Protein AF-A0A3D5DEQ3-F1 (afdb_monomer_lite)

Secondary structure (DSSP, 8-state):
------EEEEEEE-SSEEEEEEEETTTTEEEEEEEE--TT-HHHHHHHHHHHHHHHTT--GGGEEEEEEEE-HHHHHHHTT--TT--

Sequence (87 aa):
MGSRMGLRIAIDTGGTFTDVVAVDEISGAHYAIKTPSTPNDPSVGLVEGFNKATQAANATPGDVEQLLHGSTVATNAVLEHKFDGLG

Radius of gyration: 14.44 Å; chains: 1; bounding box: 33×18×41 Å

Structure (mmCIF, N/CA/C/O backbone):
data_AF-A0A3D5DEQ3-F1
#
_entry.id   AF-A0A3D5DEQ3-F1
#
loop_
_atom_site.group_PDB
_atom_site.id
_atom_site.type_symbol
_atom_site.label_atom_id
_atom_site.label_alt_id
_atom_site.label_comp_id
_atom_site.label_asym_id
_atom_site.label_entity_id
_atom_site.label_seq_id
_atom_site.pdbx_PDB_ins_code
_atom_site.Cartn_x
_atom_site.Cartn_y
_atom_site.Cartn_z
_atom_site.occupancy
_atom_site.B_iso_or_equiv
_atom_site.auth_seq_id
_atom_site.auth_comp_id
_atom_site.auth_asym_id
_atom_site.auth_atom_id
_atom_site.pdbx_PDB_model_num
ATOM 1 N N . MET A 1 1 ? -20.585 -9.686 18.093 1.00 45.09 1 MET A N 1
ATOM 2 C CA . MET A 1 1 ? -19.514 -8.730 17.753 1.00 45.09 1 MET A CA 1
ATOM 3 C C . MET A 1 1 ? -19.971 -8.021 16.490 1.00 45.09 1 MET A C 1
ATOM 5 O O . MET A 1 1 ? -20.160 -8.711 15.498 1.00 45.09 1 MET A O 1
ATOM 9 N N . GLY A 1 2 ? -20.311 -6.731 16.545 1.00 53.22 2 GLY A N 1
ATOM 10 C CA . GLY A 1 2 ? -20.712 -5.996 15.337 1.00 53.22 2 GLY A CA 1
ATOM 11 C C . GLY A 1 2 ? -19.512 -5.842 14.405 1.00 53.22 2 GLY A C 1
ATOM 12 O O . GLY A 1 2 ? -18.410 -5.620 14.905 1.00 53.22 2 GLY A O 1
ATOM 13 N N . SER A 1 3 ? -19.711 -6.008 13.095 1.00 58.06 3 SER A N 1
ATOM 14 C CA . SER A 1 3 ? -18.656 -5.737 12.109 1.00 58.06 3 SER A CA 1
ATOM 15 C C . SER A 1 3 ? -18.229 -4.281 12.255 1.00 58.06 3 SER A C 1
ATOM 17 O O . SER A 1 3 ? -19.082 -3.394 12.339 1.00 58.06 3 SER A O 1
ATOM 19 N N . ARG A 1 4 ? -16.926 -4.036 12.350 1.00 66.50 4 ARG A N 1
ATOM 20 C CA . ARG A 1 4 ? -16.372 -2.702 12.551 1.00 66.50 4 ARG A CA 1
ATOM 21 C C . ARG A 1 4 ? -16.136 -2.100 11.171 1.00 66.50 4 ARG A C 1
ATOM 23 O O . ARG A 1 4 ? -15.027 -2.134 10.668 1.00 66.50 4 ARG A O 1
ATOM 30 N N . MET A 1 5 ? -17.191 -1.594 10.543 1.00 76.06 5 MET A N 1
ATOM 31 C CA . MET A 1 5 ? -17.094 -0.998 9.207 1.00 76.06 5 MET A CA 1
ATOM 32 C C . MET A 1 5 ? -16.536 0.428 9.314 1.00 76.06 5 MET A C 1
ATOM 34 O O . MET A 1 5 ? -17.021 1.207 10.133 1.00 76.06 5 MET A O 1
ATOM 38 N N . GLY A 1 6 ? -15.482 0.734 8.556 1.00 91.38 6 GLY A N 1
ATOM 39 C CA . GLY A 1 6 ? -14.881 2.075 8.534 1.00 91.38 6 GLY A CA 1
ATOM 40 C C . GLY A 1 6 ? -13.391 2.113 8.198 1.00 91.38 6 GLY A C 1
ATOM 41 O O . GLY A 1 6 ? -12.771 3.170 8.307 1.00 91.38 6 GLY A O 1
ATOM 42 N N . LEU A 1 7 ? -12.778 0.983 7.820 1.00 97.06 7 LEU A N 1
ATOM 43 C CA . LEU A 1 7 ? -11.381 0.969 7.395 1.00 97.06 7 LEU A CA 1
ATOM 44 C C . LEU A 1 7 ? -11.284 1.307 5.903 1.00 97.06 7 LEU A C 1
ATOM 46 O O . LEU A 1 7 ? -11.883 0.644 5.054 1.00 97.06 7 LEU A O 1
ATOM 50 N N . ARG A 1 8 ? -10.485 2.317 5.566 1.00 98.06 8 ARG A N 1
ATOM 51 C CA . ARG A 1 8 ? -10.174 2.698 4.182 1.00 98.06 8 ARG A CA 1
ATOM 52 C C . ARG A 1 8 ? -8.697 2.485 3.925 1.00 98.06 8 ARG A C 1
ATOM 54 O O . ARG A 1 8 ? -7.867 2.919 4.719 1.00 98.06 8 ARG A O 1
ATOM 61 N N . ILE A 1 9 ? -8.367 1.823 2.823 1.00 98.44 9 ILE A N 1
ATOM 62 C CA . ILE A 1 9 ? -6.994 1.457 2.475 1.00 98.44 9 ILE A CA 1
ATOM 63 C C . ILE A 1 9 ? -6.653 2.057 1.112 1.00 98.44 9 ILE A C 1
ATOM 65 O O . ILE A 1 9 ? -7.415 1.919 0.160 1.00 98.44 9 ILE A O 1
ATOM 69 N N . ALA A 1 10 ? -5.498 2.703 1.006 1.00 98.31 10 ALA A N 1
ATOM 70 C CA . ALA A 1 10 ? -4.892 3.122 -0.249 1.00 98.31 10 ALA A CA 1
ATOM 71 C C . ALA A 1 10 ? -3.578 2.360 -0.452 1.00 98.31 10 ALA A C 1
ATOM 73 O O . ALA A 1 10 ? -2.760 2.294 0.464 1.00 98.31 10 ALA A O 1
ATOM 74 N N . ILE A 1 11 ? -3.386 1.785 -1.637 1.00 98.38 11 ILE A N 1
ATOM 75 C CA . ILE A 1 11 ? -2.209 0.997 -2.014 1.00 98.38 11 ILE A CA 1
ATOM 76 C C . ILE A 1 11 ? -1.646 1.562 -3.310 1.00 98.38 11 ILE A C 1
ATOM 78 O O . ILE A 1 11 ? -2.367 1.589 -4.305 1.00 98.38 11 ILE A O 1
ATOM 82 N N . ASP A 1 12 ? -0.372 1.940 -3.320 1.00 96.69 12 ASP A N 1
ATOM 83 C CA . ASP A 1 12 ? 0.373 2.280 -4.531 1.00 96.69 12 ASP A CA 1
ATOM 84 C C . ASP A 1 12 ? 1.425 1.207 -4.834 1.00 96.69 12 ASP A C 1
ATOM 86 O O . ASP A 1 12 ? 2.280 0.903 -4.001 1.00 96.69 12 ASP A O 1
ATOM 90 N N . THR A 1 13 ? 1.343 0.608 -6.021 1.00 94.00 13 THR A N 1
ATOM 91 C CA . THR A 1 13 ? 2.248 -0.461 -6.472 1.00 94.00 13 THR A CA 1
ATOM 92 C C . THR A 1 13 ? 3.207 0.030 -7.548 1.00 94.00 13 THR A C 1
ATOM 94 O O . THR A 1 13 ? 2.825 0.721 -8.491 1.00 94.00 13 THR A O 1
ATOM 97 N N . GLY A 1 14 ? 4.462 -0.398 -7.465 1.00 87.88 14 GLY A N 1
ATOM 98 C CA . GLY A 1 14 ? 5.493 -0.099 -8.458 1.00 87.88 14 GLY A CA 1
ATOM 99 C C . GLY A 1 14 ? 6.824 0.236 -7.800 1.00 87.88 14 GLY A C 1
ATOM 100 O O . GLY A 1 14 ? 6.999 0.023 -6.601 1.00 87.88 14 GLY A O 1
ATOM 101 N N . GLY A 1 15 ? 7.796 0.694 -8.591 1.00 87.50 15 GLY A N 1
ATOM 102 C CA . GLY A 1 15 ? 9.145 0.996 -8.104 1.00 87.50 15 GLY A CA 1
ATOM 103 C C . GLY A 1 15 ? 9.748 -0.131 -7.251 1.00 87.50 15 GLY A C 1
ATOM 104 O O . GLY A 1 15 ? 9.561 -1.316 -7.526 1.00 87.50 15 GLY A O 1
ATOM 105 N N . THR A 1 16 ? 10.462 0.243 -6.189 1.00 91.19 16 THR A N 1
ATOM 106 C CA . THR A 1 16 ? 11.104 -0.707 -5.261 1.00 91.19 16 THR A CA 1
ATOM 107 C C . THR A 1 16 ? 10.148 -1.239 -4.191 1.00 91.19 16 THR A C 1
ATOM 109 O O . THR A 1 16 ? 10.308 -2.365 -3.719 1.00 91.19 16 THR A O 1
ATOM 112 N N . PHE A 1 17 ? 9.163 -0.437 -3.790 1.00 95.19 17 PHE A N 1
ATOM 113 C CA . PHE A 1 17 ? 8.256 -0.749 -2.692 1.00 95.19 17 PHE A CA 1
ATOM 114 C C . PHE A 1 17 ? 6.810 -0.460 -3.069 1.00 95.19 17 PHE A C 1
ATOM 116 O O . PHE A 1 17 ? 6.529 0.513 -3.756 1.00 95.19 17 PHE A O 1
ATOM 12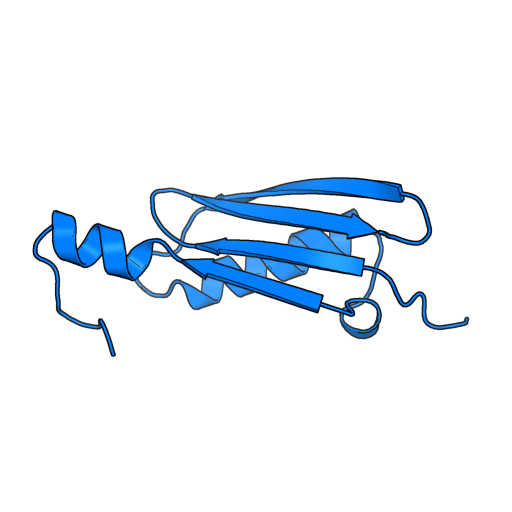3 N N . THR A 1 18 ? 5.908 -1.289 -2.559 1.00 96.75 18 THR A N 1
ATOM 124 C CA . THR A 1 18 ? 4.480 -1.012 -2.505 1.00 96.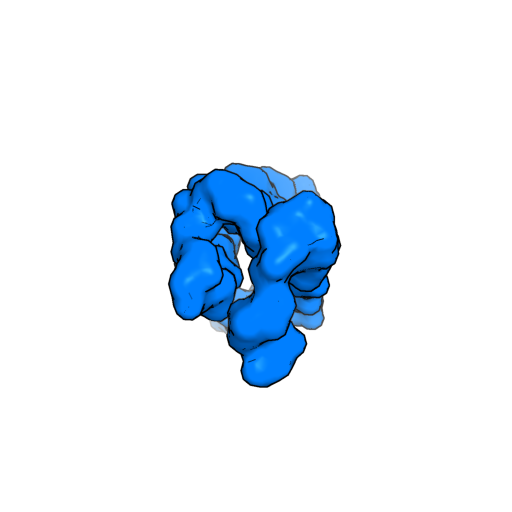75 18 THR A CA 1
ATOM 125 C C . THR A 1 18 ? 4.195 -0.248 -1.218 1.00 96.75 18 THR A C 1
ATOM 127 O O . THR A 1 18 ? 4.522 -0.708 -0.114 1.00 96.75 18 THR A O 1
ATOM 130 N N . ASP A 1 19 ? 3.616 0.933 -1.377 1.00 97.50 19 ASP A N 1
ATOM 131 C CA . ASP A 1 19 ? 3.280 1.853 -0.300 1.00 97.50 19 ASP A CA 1
ATOM 132 C C . ASP A 1 19 ? 1.802 1.697 0.060 1.00 97.50 19 ASP A C 1
ATOM 134 O O . ASP A 1 19 ? 0.937 1.669 -0.815 1.00 97.50 19 ASP A O 1
ATOM 138 N N . VAL A 1 20 ? 1.495 1.579 1.352 1.00 98.38 20 VAL A N 1
ATOM 139 C CA . VAL A 1 20 ? 0.125 1.376 1.834 1.00 98.38 20 VAL A CA 1
ATOM 140 C C . VAL A 1 20 ? -0.186 2.327 2.974 1.00 98.38 20 VAL A C 1
ATOM 142 O O . VAL A 1 20 ? 0.579 2.440 3.933 1.00 98.38 20 VAL A O 1
ATOM 145 N N . VAL A 1 21 ? -1.349 2.965 2.896 1.00 98.38 21 VAL A N 1
ATOM 146 C CA . VAL A 1 21 ? -1.921 3.770 3.974 1.00 98.38 21 VAL A CA 1
ATOM 147 C C . VAL A 1 21 ? -3.296 3.220 4.315 1.00 98.38 21 VAL A C 1
ATOM 149 O O . VAL A 1 21 ? -4.104 2.985 3.421 1.00 98.38 21 VAL A O 1
ATOM 152 N N . ALA A 1 22 ? -3.576 3.037 5.602 1.00 98.25 22 ALA A N 1
ATOM 153 C CA . ALA A 1 22 ? -4.906 2.696 6.088 1.00 98.25 22 ALA A CA 1
ATOM 154 C C . ALA A 1 22 ? -5.389 3.722 7.113 1.00 98.25 22 ALA A C 1
ATOM 156 O O . ALA A 1 22 ? -4.606 4.197 7.937 1.00 98.25 22 ALA A O 1
ATOM 157 N N . VAL A 1 23 ? -6.676 4.050 7.055 1.00 98.12 23 VAL A N 1
ATOM 158 C CA . VAL A 1 23 ? -7.346 4.981 7.965 1.00 98.12 23 VAL A CA 1
ATOM 159 C C . VAL A 1 23 ? -8.582 4.294 8.524 1.00 98.12 23 VAL A C 1
ATOM 161 O O . VAL A 1 23 ? -9.458 3.892 7.761 1.00 98.12 23 VAL A O 1
ATOM 164 N N . ASP A 1 24 ? -8.635 4.136 9.844 1.00 96.69 24 ASP A N 1
ATOM 165 C CA . ASP A 1 24 ? -9.838 3.708 10.560 1.00 96.69 24 ASP A CA 1
ATOM 166 C C . ASP A 1 24 ? -10.669 4.951 10.887 1.00 96.69 24 ASP A C 1
ATOM 168 O O . ASP A 1 24 ? -10.314 5.720 11.781 1.00 96.69 24 ASP A O 1
ATOM 172 N N . GLU A 1 25 ? -11.769 5.159 10.166 1.00 95.00 25 GLU A N 1
ATOM 173 C CA . GLU A 1 25 ? -12.625 6.337 10.335 1.00 95.00 25 GLU A CA 1
ATOM 174 C C . GLU A 1 25 ? -13.379 6.356 11.674 1.00 95.00 25 GLU A C 1
ATOM 176 O O . GLU A 1 25 ? -13.804 7.422 12.117 1.00 95.00 25 GLU A O 1
ATOM 181 N N . ILE A 1 26 ? -13.506 5.214 12.362 1.00 92.06 26 ILE A N 1
ATOM 182 C CA . ILE A 1 26 ? -14.153 5.152 13.679 1.00 92.06 26 ILE A CA 1
ATOM 183 C C . ILE A 1 26 ? -13.201 5.659 14.761 1.00 92.06 26 ILE A C 1
ATOM 185 O O . ILE A 1 26 ? -13.591 6.463 15.608 1.00 92.06 26 ILE A O 1
ATOM 189 N N . SER A 1 27 ? -11.966 5.152 14.783 1.00 93.38 27 SER A N 1
ATOM 190 C CA . SER A 1 27 ? -10.992 5.529 15.818 1.00 93.38 27 SER A CA 1
ATOM 191 C C . SER A 1 27 ? -10.155 6.756 15.463 1.00 93.38 27 SER A C 1
ATOM 193 O O . SER A 1 27 ? -9.534 7.342 16.349 1.00 93.38 27 SER A O 1
ATOM 195 N N . GLY A 1 28 ? -10.113 7.133 14.184 1.00 94.44 28 GLY A N 1
ATOM 196 C CA . GLY A 1 28 ? -9.195 8.136 13.654 1.00 94.44 28 GLY A CA 1
ATOM 197 C C . GLY A 1 28 ? -7.742 7.656 13.592 1.00 94.44 28 GLY A C 1
ATOM 198 O O . GLY A 1 28 ? -6.841 8.482 13.483 1.00 94.44 28 GLY A O 1
ATOM 199 N N . ALA A 1 29 ? -7.478 6.349 13.713 1.00 97.00 29 ALA A N 1
ATOM 200 C CA . ALA A 1 29 ? -6.128 5.802 13.636 1.00 97.00 29 ALA A CA 1
ATOM 201 C C . ALA A 1 29 ? -5.630 5.722 12.185 1.00 97.00 29 ALA A C 1
ATOM 203 O O . ALA A 1 29 ? -6.380 5.381 11.269 1.00 97.00 29 ALA A O 1
ATOM 204 N N . HIS A 1 30 ? -4.336 5.990 11.994 1.00 97.75 30 HIS A N 1
ATOM 205 C CA . HIS A 1 30 ? -3.659 5.913 10.702 1.00 97.75 30 HIS A CA 1
ATOM 206 C C . HIS A 1 30 ? -2.519 4.898 10.764 1.00 97.75 30 HIS A C 1
ATOM 208 O O . HIS A 1 30 ? -1.748 4.873 11.725 1.00 97.75 30 HIS A O 1
ATOM 214 N N . TYR A 1 31 ? -2.373 4.113 9.702 1.00 98.12 31 TYR A N 1
ATOM 215 C CA . TYR A 1 31 ? -1.332 3.103 9.559 1.00 98.12 31 TYR A CA 1
ATOM 216 C C . TYR A 1 31 ? -0.599 3.322 8.242 1.00 98.12 31 TYR A C 1
ATOM 218 O O . TYR A 1 31 ? -1.234 3.492 7.204 1.00 98.12 31 TYR A O 1
ATOM 226 N N . ALA A 1 32 ? 0.731 3.296 8.281 1.00 98.00 32 ALA A N 1
ATOM 227 C CA . ALA A 1 32 ? 1.578 3.354 7.096 1.00 98.00 32 ALA A CA 1
ATOM 228 C C . ALA A 1 32 ? 2.420 2.080 7.030 1.00 98.00 32 ALA A C 1
ATOM 230 O O . ALA A 1 32 ? 3.139 1.753 7.976 1.00 98.00 32 ALA A O 1
ATOM 231 N N . ILE A 1 33 ? 2.320 1.356 5.920 1.00 97.88 33 ILE A N 1
ATOM 232 C CA . ILE A 1 33 ? 3.044 0.112 5.679 1.00 97.88 33 ILE A CA 1
ATOM 233 C C . ILE A 1 33 ? 3.844 0.266 4.390 1.00 97.88 33 ILE A C 1
ATOM 235 O O . ILE A 1 33 ? 3.360 0.797 3.394 1.00 97.88 33 ILE A O 1
ATOM 239 N N . LYS A 1 34 ? 5.072 -0.246 4.414 1.00 96.56 34 LYS A N 1
ATOM 240 C CA . LYS A 1 34 ? 5.924 -0.390 3.239 1.00 96.56 34 LYS A CA 1
ATOM 241 C C . LYS A 1 34 ? 6.263 -1.865 3.065 1.00 96.56 34 LYS A C 1
ATOM 243 O O . LYS A 1 34 ? 6.699 -2.520 4.013 1.00 96.56 34 LYS A O 1
ATOM 248 N N . THR A 1 35 ? 6.044 -2.401 1.872 1.00 94.88 35 THR A N 1
ATOM 249 C CA . THR A 1 35 ? 6.364 -3.794 1.531 1.00 94.88 35 THR A CA 1
ATOM 250 C C . THR A 1 35 ? 7.153 -3.837 0.225 1.00 94.88 35 THR A C 1
ATOM 252 O O . THR A 1 35 ? 6.932 -2.969 -0.615 1.00 94.88 35 THR A O 1
ATOM 255 N N . PRO A 1 36 ? 8.122 -4.753 0.038 1.00 95.81 36 PRO A N 1
ATOM 256 C CA . PRO A 1 36 ? 8.823 -4.869 -1.239 1.00 95.81 36 PRO A CA 1
ATOM 257 C C . PRO A 1 36 ? 7.839 -5.027 -2.401 1.00 95.81 36 PRO A C 1
ATOM 259 O O . PRO A 1 36 ? 6.851 -5.753 -2.285 1.00 95.81 36 PRO A O 1
ATOM 262 N N . SER A 1 37 ? 8.101 -4.342 -3.513 1.00 94.38 37 SER A N 1
ATOM 263 C CA . SER A 1 37 ? 7.345 -4.566 -4.744 1.00 94.38 37 SER A CA 1
ATOM 264 C C . SER A 1 37 ? 7.714 -5.917 -5.347 1.00 94.38 37 SER A C 1
ATOM 266 O O . SER A 1 37 ? 8.831 -6.405 -5.177 1.00 9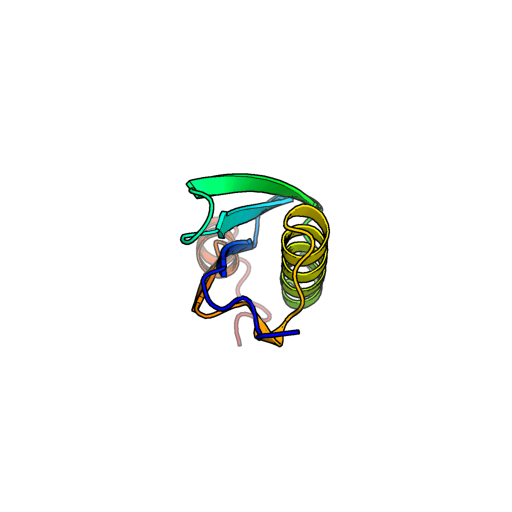4.38 37 SER A O 1
ATOM 268 N N . THR A 1 38 ? 6.776 -6.504 -6.088 1.00 93.62 38 THR A N 1
ATOM 269 C CA . THR A 1 38 ? 6.990 -7.735 -6.857 1.00 93.62 38 THR A CA 1
ATOM 270 C C . THR A 1 38 ? 6.869 -7.387 -8.343 1.00 93.62 38 THR A C 1
ATOM 272 O O . THR A 1 38 ? 5.775 -7.462 -8.886 1.00 93.62 38 THR A O 1
ATOM 275 N N . PRO A 1 39 ? 7.947 -6.940 -9.024 1.00 88.19 39 PRO A N 1
ATOM 276 C CA . PRO A 1 39 ? 7.835 -6.356 -10.366 1.00 88.19 39 PRO A CA 1
ATOM 277 C C . PRO A 1 39 ? 7.279 -7.316 -11.422 1.00 88.19 39 PRO A C 1
ATOM 279 O O . PRO A 1 39 ? 6.609 -6.877 -12.348 1.00 88.19 39 PRO A O 1
ATOM 282 N N . ASN A 1 40 ? 7.536 -8.617 -11.263 1.00 88.12 40 ASN A N 1
ATOM 283 C CA . ASN A 1 40 ? 7.036 -9.647 -12.177 1.00 88.12 40 ASN A CA 1
ATOM 284 C C . ASN A 1 40 ? 5.541 -9.952 -11.977 1.00 88.12 40 ASN A C 1
ATOM 286 O O . ASN A 1 40 ? 4.923 -10.512 -12.874 1.00 88.12 40 ASN A O 1
ATOM 290 N N . ASP A 1 41 ? 4.981 -9.624 -10.808 1.00 90.88 41 ASP A N 1
ATOM 291 C CA . ASP A 1 41 ? 3.549 -9.732 -10.513 1.00 90.88 41 ASP A CA 1
ATOM 292 C C . ASP A 1 41 ? 3.159 -8.720 -9.415 1.00 90.88 41 ASP A C 1
ATOM 294 O O . ASP A 1 41 ? 3.195 -9.035 -8.217 1.00 90.88 41 ASP A O 1
ATOM 298 N N . PRO A 1 42 ? 2.794 -7.483 -9.799 1.00 91.75 42 PRO A N 1
ATOM 299 C CA . PRO A 1 42 ? 2.416 -6.430 -8.855 1.00 91.75 42 PRO A CA 1
ATOM 300 C C . PRO A 1 42 ? 1.228 -6.793 -7.949 1.00 91.75 42 PRO A C 1
ATOM 302 O O . PRO A 1 42 ? 1.098 -6.235 -6.856 1.00 91.75 42 PRO A O 1
ATOM 305 N N . SER A 1 43 ? 0.394 -7.755 -8.358 1.00 93.06 43 SER A N 1
ATOM 306 C CA . SER A 1 43 ? -0.763 -8.237 -7.594 1.00 93.06 43 SER A CA 1
ATOM 307 C C . SER A 1 43 ? -0.344 -8.841 -6.255 1.00 93.06 43 SER A C 1
ATOM 309 O O . SER A 1 43 ? -1.039 -8.672 -5.253 1.00 93.06 43 SER A O 1
ATOM 311 N N . VAL A 1 44 ? 0.823 -9.493 -6.205 1.00 95.50 44 VAL A N 1
ATOM 312 C CA . VAL A 1 44 ? 1.381 -10.054 -4.966 1.00 95.50 44 VAL A CA 1
ATOM 313 C C . VAL A 1 44 ? 1.665 -8.942 -3.957 1.00 95.50 44 VAL A C 1
ATOM 315 O O . VAL A 1 44 ? 1.234 -9.027 -2.807 1.00 95.50 44 VAL A O 1
ATOM 318 N N . GLY A 1 45 ? 2.318 -7.861 -4.399 1.00 94.69 45 GLY A N 1
ATOM 319 C CA . GLY A 1 45 ? 2.613 -6.705 -3.546 1.00 94.69 45 GLY A CA 1
ATOM 320 C C . GLY A 1 45 ? 1.344 -6.037 -3.012 1.00 94.69 45 GLY A C 1
ATOM 321 O O . GLY A 1 45 ? 1.279 -5.686 -1.832 1.00 94.69 45 GLY A O 1
ATOM 322 N N . LEU A 1 46 ? 0.306 -5.936 -3.848 1.00 96.00 46 LEU A N 1
ATOM 323 C CA . LEU A 1 46 ? -1.005 -5.428 -3.446 1.00 96.00 46 LEU A CA 1
ATOM 324 C C . LEU A 1 46 ? -1.652 -6.284 -2.349 1.00 96.00 46 LEU A C 1
ATOM 326 O O . LEU A 1 46 ? -2.078 -5.748 -1.326 1.00 96.00 46 LEU A O 1
ATOM 330 N N . VAL A 1 47 ? -1.710 -7.606 -2.537 1.00 97.12 47 VAL A N 1
ATOM 331 C CA . VAL A 1 47 ? -2.343 -8.524 -1.574 1.00 97.12 47 VAL A CA 1
ATOM 332 C C . VAL A 1 47 ? -1.571 -8.553 -0.254 1.00 97.12 47 VAL A C 1
ATOM 334 O O . VAL A 1 47 ? -2.175 -8.490 0.818 1.00 97.12 47 VAL A O 1
ATOM 337 N N . GLU A 1 48 ? -0.238 -8.593 -0.299 1.00 97.56 48 GLU A N 1
ATOM 338 C CA . GLU A 1 48 ? 0.584 -8.509 0.911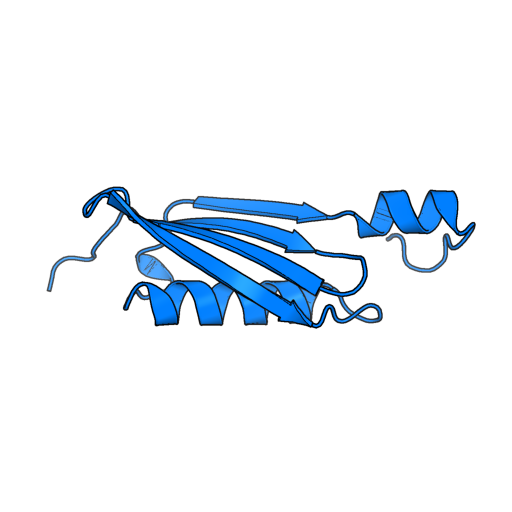 1.00 97.56 48 GLU A CA 1
ATOM 339 C C . GLU A 1 48 ? 0.385 -7.187 1.655 1.00 97.56 48 GLU A C 1
ATOM 341 O O . GLU A 1 48 ? 0.253 -7.178 2.881 1.00 97.56 48 GLU A O 1
ATOM 346 N N . GLY A 1 49 ? 0.347 -6.073 0.920 1.00 97.38 49 GLY A N 1
ATOM 347 C CA . GLY A 1 49 ? 0.093 -4.749 1.471 1.00 97.38 49 GLY A CA 1
ATOM 348 C C . GLY A 1 49 ? -1.262 -4.664 2.174 1.00 97.38 49 GLY A C 1
ATOM 349 O O . GLY A 1 49 ? -1.340 -4.216 3.320 1.00 97.38 49 GLY A O 1
ATOM 350 N N . PHE A 1 50 ? -2.311 -5.173 1.528 1.00 98.19 50 PHE A N 1
ATOM 351 C CA . PHE A 1 50 ? -3.659 -5.260 2.087 1.00 98.19 50 PHE A CA 1
ATOM 352 C C . PHE A 1 50 ? -3.707 -6.093 3.380 1.00 98.19 50 PHE A C 1
ATOM 354 O O . PHE A 1 50 ? -4.267 -5.660 4.393 1.00 98.19 50 PHE A O 1
ATOM 361 N N . ASN A 1 51 ? -3.076 -7.269 3.382 1.00 98.00 51 ASN A N 1
ATOM 362 C CA . ASN A 1 51 ? -3.041 -8.150 4.551 1.00 98.00 51 ASN A CA 1
ATOM 363 C C . ASN A 1 51 ? -2.298 -7.506 5.730 1.00 98.00 51 ASN A C 1
ATOM 365 O O . ASN A 1 51 ? -2.755 -7.571 6.870 1.00 98.00 51 ASN A O 1
ATOM 369 N N . LYS A 1 52 ? -1.174 -6.829 5.469 1.00 98.12 52 LYS A N 1
ATOM 370 C CA . LYS A 1 52 ? -0.424 -6.109 6.510 1.00 98.12 52 LYS A CA 1
ATOM 371 C C . LYS A 1 52 ? -1.219 -4.929 7.075 1.00 98.12 52 LYS A C 1
ATOM 373 O O . LYS A 1 52 ? -1.173 -4.695 8.280 1.00 98.12 52 LYS A O 1
ATOM 378 N N . ALA A 1 53 ? -1.965 -4.208 6.236 1.00 97.75 53 ALA A N 1
ATOM 379 C CA . ALA A 1 53 ? -2.812 -3.097 6.669 1.00 97.75 53 ALA A CA 1
ATOM 380 C C . ALA A 1 53 ? -3.961 -3.547 7.579 1.00 97.75 53 ALA A C 1
ATOM 382 O O . ALA A 1 53 ? -4.147 -2.986 8.659 1.00 97.75 53 ALA A O 1
ATOM 383 N N . THR A 1 54 ? -4.696 -4.587 7.180 1.00 97.25 54 THR A N 1
ATOM 384 C CA . THR A 1 54 ? -5.784 -5.152 7.996 1.00 97.25 54 THR A CA 1
ATOM 385 C C . THR A 1 54 ? -5.260 -5.724 9.315 1.00 97.25 54 THR A C 1
ATOM 387 O O . THR A 1 54 ? -5.839 -5.463 10.369 1.00 97.25 54 THR A O 1
ATOM 390 N N . GLN A 1 55 ? -4.101 -6.393 9.298 1.00 97.62 55 GLN A N 1
ATOM 391 C CA . GLN A 1 55 ? -3.434 -6.861 10.514 1.00 97.62 55 GLN A CA 1
ATOM 392 C C . GLN A 1 55 ? -3.032 -5.707 11.450 1.00 97.62 55 GLN A C 1
ATOM 394 O O . GLN A 1 55 ? -3.288 -5.784 12.651 1.00 97.62 55 GLN A O 1
ATOM 399 N N . ALA A 1 56 ? -2.433 -4.633 10.924 1.00 97.00 56 ALA A N 1
ATOM 400 C CA . ALA A 1 56 ? -2.020 -3.473 11.719 1.00 97.00 56 ALA A CA 1
ATOM 401 C C . ALA A 1 56 ? -3.211 -2.757 12.379 1.00 97.00 56 ALA A C 1
ATOM 403 O O . ALA A 1 56 ? -3.111 -2.314 13.523 1.00 97.00 56 ALA A O 1
ATOM 404 N N . ALA A 1 57 ? -4.349 -2.701 11.683 1.00 95.88 57 ALA A N 1
ATOM 405 C CA . ALA A 1 57 ? -5.598 -2.146 12.195 1.00 95.88 57 ALA A CA 1
ATOM 406 C C . ALA A 1 57 ? -6.375 -3.100 13.123 1.00 95.88 57 ALA A C 1
ATOM 408 O O . ALA A 1 57 ? -7.413 -2.713 13.662 1.00 95.88 57 ALA A O 1
ATOM 409 N N . ASN A 1 58 ? -5.891 -4.335 13.324 1.00 95.44 58 ASN A N 1
ATOM 410 C CA . ASN A 1 58 ? -6.619 -5.409 14.005 1.00 95.44 58 ASN A CA 1
ATOM 411 C C . ASN A 1 58 ? -8.048 -5.582 13.446 1.00 95.44 58 ASN A C 1
ATOM 413 O O . ASN A 1 58 ? -9.026 -5.673 14.191 1.00 95.44 58 ASN A O 1
ATOM 417 N N . ALA A 1 59 ? -8.144 -5.566 12.117 1.00 95.19 59 ALA A N 1
ATOM 418 C CA . ALA A 1 59 ? -9.373 -5.610 11.342 1.00 95.19 59 ALA A CA 1
ATOM 419 C C . ALA A 1 59 ? -9.415 -6.858 10.452 1.00 95.19 59 ALA A C 1
ATOM 421 O O . ALA A 1 59 ? -8.399 -7.506 10.191 1.00 95.19 59 ALA A O 1
ATOM 422 N N . THR A 1 60 ? -10.603 -7.187 9.963 1.00 95.12 60 THR A N 1
ATOM 423 C CA . THR A 1 60 ? -10.823 -8.242 8.971 1.00 95.12 60 THR A CA 1
ATOM 424 C C . THR A 1 60 ? -11.054 -7.638 7.583 1.00 95.12 60 THR A C 1
ATOM 426 O O . THR A 1 60 ? -11.382 -6.457 7.474 1.00 95.12 60 THR A O 1
ATOM 429 N N . PRO A 1 61 ? -10.952 -8.420 6.492 1.00 94.44 61 PRO A N 1
ATOM 430 C CA . PRO A 1 61 ? -11.294 -7.920 5.160 1.00 94.44 61 PRO A CA 1
ATOM 431 C C . PRO A 1 61 ? -12.722 -7.359 5.052 1.00 94.44 61 PRO A C 1
ATOM 433 O O . PRO A 1 61 ? -12.951 -6.452 4.262 1.00 94.44 61 PRO A O 1
ATOM 436 N N . GLY A 1 62 ? -13.671 -7.862 5.854 1.00 95.12 62 GLY A N 1
ATOM 437 C CA . GLY A 1 62 ? -15.056 -7.374 5.875 1.00 95.12 62 GLY A CA 1
ATOM 438 C C . GLY A 1 62 ? -15.241 -6.007 6.540 1.00 95.12 62 GLY A C 1
ATOM 439 O O . GLY A 1 62 ? -16.303 -5.410 6.407 1.00 95.12 62 GLY A O 1
ATOM 440 N N . ASP A 1 63 ? -14.220 -5.506 7.236 1.00 95.44 63 ASP A N 1
ATOM 441 C CA . ASP A 1 63 ? -14.216 -4.185 7.872 1.00 95.44 63 ASP A CA 1
ATOM 442 C C . ASP A 1 63 ? -13.708 -3.081 6.917 1.00 95.44 63 ASP A C 1
ATOM 444 O O . ASP A 1 63 ? -13.813 -1.887 7.219 1.00 95.44 63 ASP A O 1
ATOM 448 N N . VAL A 1 64 ? -13.157 -3.475 5.757 1.00 96.62 64 VAL A N 1
ATOM 449 C CA . VAL A 1 64 ? -12.655 -2.562 4.725 1.00 96.62 64 VAL A CA 1
ATOM 450 C C . VAL A 1 64 ? -13.804 -2.088 3.842 1.00 96.62 64 VAL A C 1
ATOM 452 O O . VAL A 1 64 ? -14.358 -2.853 3.058 1.00 96.62 64 VAL A O 1
ATOM 455 N N . GLU A 1 65 ? -14.126 -0.801 3.922 1.00 96.50 65 GLU A N 1
ATOM 456 C CA . GLU A 1 65 ? -15.193 -0.187 3.121 1.00 96.50 65 GLU A CA 1
ATOM 457 C C . GLU A 1 65 ? -14.696 0.313 1.764 1.00 96.50 65 GLU A C 1
ATOM 459 O O . GLU A 1 65 ? -15.450 0.370 0.792 1.00 96.50 65 GLU A O 1
ATOM 464 N N . GLN A 1 66 ? -13.417 0.688 1.686 1.00 96.62 66 GLN A N 1
ATOM 465 C CA . GLN A 1 66 ? -12.832 1.221 0.466 1.00 96.62 66 GLN A CA 1
ATOM 466 C C . GLN A 1 66 ? -11.387 0.768 0.294 1.00 96.62 66 GLN A C 1
ATOM 468 O O . GLN A 1 66 ? -10.566 0.904 1.202 1.00 96.62 66 GLN A O 1
ATOM 473 N N . LEU A 1 67 ? -11.075 0.310 -0.918 1.00 97.19 67 LEU A N 1
ATOM 474 C CA . LEU A 1 67 ? -9.718 0.086 -1.390 1.00 97.19 67 LEU A CA 1
ATOM 475 C C . LEU A 1 67 ? -9.444 1.014 -2.577 1.00 97.19 67 LEU A C 1
ATOM 477 O O . LEU A 1 67 ? -10.110 0.924 -3.607 1.00 97.19 67 LEU A O 1
ATOM 481 N N . LEU A 1 68 ? -8.468 1.9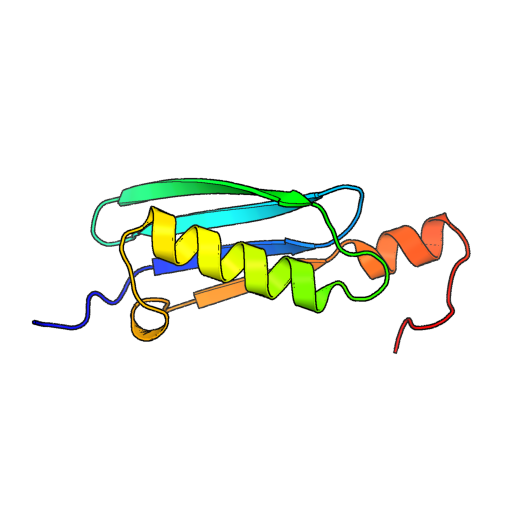03 -2.436 1.00 97.69 68 LEU A N 1
ATOM 482 C CA . LEU A 1 68 ? -7.941 2.712 -3.527 1.00 97.69 68 LEU A CA 1
ATOM 483 C C . LEU A 1 68 ? -6.649 2.064 -4.013 1.00 97.69 68 LEU A C 1
ATOM 485 O O . LEU A 1 68 ? -5.722 1.867 -3.231 1.00 97.69 68 LEU A O 1
ATOM 489 N N . HIS A 1 69 ? -6.583 1.755 -5.303 1.00 96.00 69 HIS A N 1
ATOM 490 C CA . HIS A 1 69 ? -5.394 1.187 -5.920 1.00 96.00 69 HIS A CA 1
ATOM 491 C C . HIS A 1 69 ? -4.766 2.187 -6.893 1.00 96.00 69 HIS A C 1
ATOM 493 O O . HIS A 1 69 ? -5.354 2.523 -7.919 1.00 96.00 69 HIS A O 1
ATOM 499 N N . GLY A 1 70 ? -3.576 2.661 -6.546 1.00 94.81 70 GLY A N 1
ATOM 500 C CA . GLY A 1 70 ? -2.651 3.344 -7.434 1.00 94.81 70 GLY A CA 1
ATOM 501 C C . GLY A 1 70 ? -1.597 2.375 -7.964 1.00 94.81 70 GLY A C 1
ATOM 502 O O . GLY A 1 70 ? -1.231 1.386 -7.318 1.00 94.81 70 GLY A O 1
ATOM 503 N N . SER A 1 71 ? -1.111 2.650 -9.168 1.00 92.56 71 SER A N 1
ATOM 504 C CA . SER A 1 71 ? 0.052 1.954 -9.693 1.00 92.56 71 SER A CA 1
ATOM 505 C C . SER A 1 71 ? 0.906 2.888 -10.530 1.00 92.56 71 SER A C 1
ATOM 507 O O . SER A 1 71 ? 0.402 3.636 -11.370 1.00 92.56 71 SER A O 1
ATOM 509 N N . THR A 1 72 ? 2.217 2.795 -10.339 1.00 91.38 72 THR A N 1
ATOM 510 C CA . THR A 1 72 ? 3.229 3.456 -11.167 1.00 91.38 72 THR A CA 1
ATOM 511 C C . THR A 1 72 ? 3.832 2.519 -12.213 1.00 91.38 72 THR A C 1
ATOM 513 O O . THR A 1 72 ? 4.680 2.952 -12.991 1.00 91.38 72 THR A O 1
ATOM 516 N N . VAL A 1 73 ? 3.390 1.255 -12.286 1.00 89.38 73 VAL A N 1
ATOM 517 C CA . VAL A 1 73 ? 3.907 0.250 -13.236 1.00 89.38 73 VAL A CA 1
ATOM 518 C C . VAL A 1 73 ? 3.815 0.749 -14.678 1.00 89.38 73 VAL A C 1
ATOM 520 O O . VAL A 1 73 ? 4.820 0.745 -15.384 1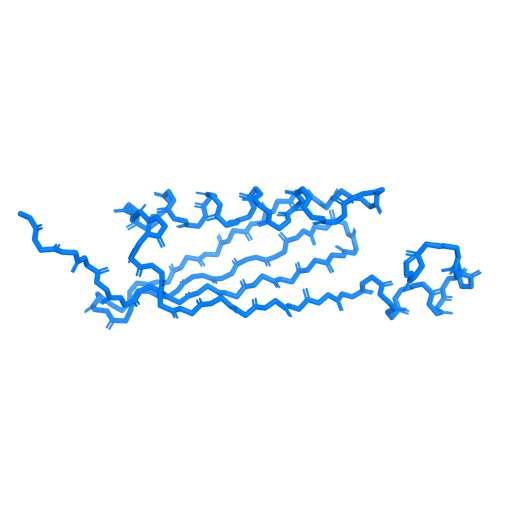.00 89.38 73 VAL A O 1
ATOM 523 N N . ALA A 1 74 ? 2.651 1.260 -15.093 1.00 89.38 74 ALA A N 1
ATOM 524 C CA . ALA A 1 74 ? 2.450 1.767 -16.451 1.00 89.38 74 ALA A CA 1
ATOM 525 C C . ALA A 1 74 ? 3.338 2.983 -16.763 1.00 89.38 74 ALA A C 1
ATOM 527 O O . ALA A 1 74 ? 3.953 3.061 -17.826 1.00 89.38 74 ALA A O 1
ATOM 528 N N . THR A 1 75 ? 3.451 3.924 -15.825 1.00 89.88 75 THR A N 1
ATOM 529 C CA . THR A 1 75 ? 4.293 5.113 -16.005 1.00 89.88 75 THR A CA 1
ATOM 530 C C . THR A 1 75 ? 5.772 4.734 -16.104 1.00 89.88 75 THR A C 1
ATOM 532 O O . THR A 1 75 ? 6.468 5.220 -16.993 1.00 89.88 75 THR A O 1
ATOM 535 N N . ASN A 1 76 ? 6.250 3.826 -15.247 1.00 87.38 76 ASN A N 1
ATOM 536 C CA . ASN A 1 76 ? 7.634 3.348 -15.280 1.00 87.38 76 ASN A CA 1
ATOM 537 C C . ASN A 1 76 ? 7.932 2.568 -16.563 1.00 87.38 76 ASN A C 1
ATOM 539 O O . ASN A 1 76 ? 8.981 2.764 -17.165 1.00 87.38 76 ASN A O 1
ATOM 543 N N . ALA A 1 77 ? 6.990 1.751 -17.030 1.00 89.44 77 ALA A N 1
ATOM 544 C CA . ALA A 1 77 ? 7.095 1.047 -18.301 1.00 89.44 77 ALA A CA 1
ATOM 545 C C . ALA A 1 77 ? 7.315 2.001 -19.489 1.00 89.44 77 ALA A C 1
ATOM 547 O O . ALA A 1 77 ? 8.198 1.761 -20.313 1.00 89.44 77 ALA A O 1
ATOM 548 N N . VAL A 1 78 ? 6.576 3.117 -19.550 1.00 92.06 78 VAL A N 1
ATOM 549 C CA . VAL A 1 78 ? 6.774 4.152 -20.581 1.00 92.06 78 VAL A CA 1
ATOM 550 C C . VAL A 1 78 ? 8.164 4.782 -20.481 1.00 92.06 78 VAL A C 1
ATOM 552 O O . VAL A 1 78 ? 8.845 4.909 -21.496 1.00 92.06 78 VAL A O 1
ATOM 555 N N . LEU A 1 79 ? 8.596 5.158 -19.274 1.00 91.81 79 LEU A N 1
ATOM 556 C CA . LEU A 1 79 ? 9.896 5.803 -19.047 1.00 91.81 79 LEU A CA 1
ATOM 557 C C . LEU A 1 79 ? 11.084 4.875 -19.343 1.00 91.81 79 LEU A C 1
ATOM 559 O O . LEU A 1 79 ? 12.123 5.332 -19.811 1.00 91.81 79 LEU A O 1
ATOM 563 N N . GLU A 1 80 ? 10.931 3.578 -19.086 1.00 90.56 80 GLU A N 1
ATOM 564 C CA . GLU A 1 80 ? 11.969 2.564 -19.288 1.00 90.56 80 GLU A CA 1
ATOM 565 C C . GLU A 1 80 ? 11.894 1.882 -20.662 1.00 90.56 80 GLU A C 1
ATOM 567 O O . GLU A 1 80 ? 12.708 1.004 -20.948 1.00 90.56 80 GLU A O 1
ATOM 572 N N . HIS A 1 81 ? 10.939 2.275 -21.513 1.00 90.81 81 HIS A N 1
ATOM 573 C CA . HIS A 1 81 ? 10.665 1.650 -22.811 1.00 90.81 81 HIS A CA 1
ATOM 574 C C . HIS A 1 81 ? 10.386 0.134 -22.721 1.00 90.81 81 HIS A C 1
ATOM 576 O O . HIS A 1 81 ? 10.792 -0.638 -23.590 1.00 90.81 81 HIS A O 1
ATOM 582 N N . LYS A 1 82 ? 9.680 -0.300 -21.671 1.00 86.56 82 LYS A N 1
ATOM 583 C CA . LYS A 1 82 ? 9.318 -1.702 -21.410 1.00 86.56 82 LYS A CA 1
ATOM 584 C C . LYS A 1 82 ? 7.811 -1.887 -21.535 1.00 86.56 82 LYS A C 1
ATOM 586 O O . LYS A 1 82 ? 7.087 -1.688 -20.570 1.00 86.56 82 LYS A O 1
ATOM 591 N N . PHE A 1 83 ? 7.334 -2.254 -22.719 1.00 84.25 83 PHE A N 1
ATOM 592 C CA . PHE A 1 83 ? 5.893 -2.358 -22.994 1.00 84.25 83 PHE A CA 1
ATOM 593 C C . PHE A 1 83 ? 5.337 -3.784 -22.891 1.00 84.25 83 PHE A C 1
ATOM 595 O O . PHE A 1 83 ? 4.121 -3.973 -22.931 1.00 84.25 83 PHE A O 1
ATOM 602 N N . ASP A 1 84 ? 6.214 -4.777 -22.755 1.00 78.81 84 ASP A N 1
ATOM 603 C CA . ASP A 1 84 ? 5.817 -6.174 -22.617 1.00 78.81 84 ASP A CA 1
ATOM 604 C C . ASP A 1 84 ? 5.043 -6.375 -21.305 1.00 78.81 84 ASP A C 1
ATOM 606 O O . ASP A 1 84 ? 5.521 -6.012 -20.231 1.00 78.81 84 ASP A O 1
ATOM 610 N N . GLY A 1 85 ? 3.841 -6.953 -21.391 1.00 66.69 85 GLY A N 1
ATOM 611 C CA . GLY A 1 85 ? 3.012 -7.259 -20.219 1.00 66.69 85 GLY A CA 1
ATOM 612 C C . GLY A 1 85 ? 2.205 -6.084 -19.648 1.00 66.69 85 GLY A C 1
ATOM 613 O O . GLY A 1 85 ? 1.730 -6.180 -18.522 1.00 66.69 85 GLY A O 1
ATOM 614 N N . LEU A 1 86 ? 2.015 -4.989 -20.401 1.00 67.62 86 LEU A N 1
ATOM 615 C CA . LEU A 1 86 ? 1.089 -3.899 -20.032 1.00 67.62 86 LEU A CA 1
ATOM 616 C C . LEU A 1 86 ? -0.408 -4.243 -20.206 1.00 67.62 86 LEU A C 1
ATOM 618 O O . LEU A 1 86 ? -1.264 -3.371 -20.040 1.00 67.62 86 LEU A O 1
ATOM 622 N N . GLY A 1 87 ? -0.726 -5.500 -20.517 1.00 57.25 87 GLY A N 1
ATOM 623 C CA . GLY A 1 87 ? -2.074 -6.058 -20.599 1.00 57.25 87 GLY A CA 1
ATOM 624 C C . GLY A 1 87 ? -2.045 -7.563 -20.405 1.00 57.25 87 GLY A C 1
ATOM 625 O O . GLY A 1 87 ? -1.110 -8.192 -20.952 1.00 57.25 87 GLY A O 1
#

pLDDT: mean 91.36, std 10.62, range [45.09, 98.44]

Foldseek 3Di:
DDAQAAKEKEWEADDQWIWIWIARPVVRDIDIDIGGADLVDRVVRVVVRVVVRCVVVVHDPSNYPYYHYHYCNVVVCVVVVNPPPPD

=== Feature glossary ===
Feature key, reading from the visual/contextual features back to the raw sequence:

Rendered structure images. Six rendered views show the 3D structure from the faces of a cube — i.e. along ±x, ±y, ±z. Rendering representation is drawn randomly per protein from cartoon (secondary-structure ribbons), sticks (backbone bonds), or molecular surface; coloring is either N→C rainbow (blue at the N-terminus through red at the C-terminus) or one color per chain.

Contact-map, Ramachandran, and PAE plots. The contact map is a binary N×N matrix image: pixel (i, j) is dark where Cα_i and Cα_j are within 8 Å and |i−j|>4. Because the |i−j|>4 filter removes local helical contacts, off-diagonal stripes parallel to the main diagonal indicate parallel β-sheets; stripes perpendicular to it indicate antiparallel β-sheets. The Ramachandran plot scatters every residue's (φ, ψ) pair against the sterically allowed regions. The PAE heatmap renders the predicted-aligned-error matrix.

InterPro / GO / CATH / organism. Database cross-references. InterPro integrates a dozen domain/family signature databases into unified entries with residue-range hits. GO terms attach function/process/location labels with evidence codes. CATH codes position the fold in a four-level structural taxonomy. Organism is the NCBI-taxonomy species name.

Nearest PDB structures. The Foldseek neighbor list gives the closest experimentally determined structures in the PDB, ranked by structural alignment. TM-score near 1 means near-identical fold; near 0.3 means only rough topology match. This is how one finds what a novel AlphaFold prediction most resembles in the solved-structure universe.

Predicted aligned error. PAE(i, j) answers: if I align the predicted and true structures on residue i, how far off (in Å) do I expect residue j to be? A block-diagonal PAE matrix with low values on the blocks and high values off-diagonal is the signature of a multi-domain protein with confidently predicted domains but uncertain inter-domain orientation.

Solvent-accessible surface area. Accessible surface area quantifies burial. A residue with SASA near zero is packed into the hydrophobic core; one with SASA >100 Å² sits on the surface. Computed here via the Shrake–Rupley numerical algorithm with a 1.4 Å probe.

B-factor. B-factor (Debye–Waller factor) reflects atomic displacement in the crystal lattice. It is an experimental observable (units Å²), not a prediction; low values mean the atom is pinned down, high values mean it moves or is heterogeneous across the crystal.

pLDDT. For AlphaFold models, the B-factor field carries pLDDT — the model's own estimate of local accuracy on a 0–100 scale. Regions with pLDDT<50 should be treated as essentially unmodeled; they often correspond to intrinsically disordered segments.

Backbone torsions (φ/ψ). φ (phi) and ψ (psi) are the two rotatable backbone dihedrals per residue: φ is the C(i-1)–N–Cα–C torsion, ψ is the N–Cα–C–N(i+1) torsion, both in degrees on (−180°, 180°]. α-helical residues cluster near (−60°, −45°); β-strand residues near (−120°, +130°). A Ramachandran plot is simply a scatter of (φ, ψ) for every residue.

Radius of gyration, Cα contacts, bounding box. Radius of gyration (Rg) is the root-mean-square distance of Cα atoms from their centroid — a single number for overall size and compactness. A globular domain of N residues has Rg ≈ 2.2·N^0.38 Å; an extended or disordered chain has a much larger Rg. The Cα contact count is the number of residue pairs whose Cα atoms are within 8 Å and are more than four positions apart in sequence — a standard proxy for tertiary packing density. The bounding box is the smallest axis-aligned box enclosing all Cα atoms.

Secondary structure (3-state, P-SEA). Three-state secondary structure (P-SEA) collapses the eight DSSP classes into helix (a), strand (b), and coil (c). P-SEA assigns these from Cα geometry alone — distances and angles — without requiring backbone oxygens, so it works on any Cα trace.

Secondary structure (8-state, DSSP). DSSP 8-state secondary structure assigns each residue one of H (α-helix), G (3₁₀-helix), I (π-helix), E (extended β-strand), B (isolated β-bridge), T (hydrogen-bonded turn), S (bend), or '-' (coil). The assignment is computed from backbone hydrogen-bond geometry via the Kabsch–Sander algorithm.

Foldseek 3Di. A 3Di character summarizes, for each residue, the relative orientation of the Cα frame of its nearest spatial neighbor. Because it encodes fold topology rather than chemistry, 3Di alignments detect remote structural similarity that sequence alignment misses.

mmCIF coordinates. The mmCIF block holds the 3D Cartesian coordinates of each backbone atom (N, Cα, C, O) in ångströms. mmCIF is the PDB's canonical archive format — a tagged-loop text representation of the atomic model.

Sequence. Sequence gives the chain of amino acids in standard one-letter code (A=alanine, C=cysteine, …, Y=tyrosine), read N→C. It is the only feature that is directly encoded by the gene; all structural features are derived from the folded form of this sequence.